Protein AF-A0AAV5LR51-F1 (afdb_monomer_lite)

InterPro domains:
  IPR000795 Translational (tr)-type GTP-binding domain [PF00009] (1-102)
  IPR027417 P-loop containing nucleoside triphosphate hydrolase [G3DSA:3.40.50.300] (1-124)
  IPR027417 P-loop containing nucleoside triphosphate hydrolase [SSF52540] (1-135)
  IPR050100 Translation factor GTPase superfamily members [PTHR23115] (1-149)

Structure (mmCIF, N/CA/C/O backbone):
data_AF-A0AAV5LR51-F1
#
_entry.id   AF-A0AAV5LR51-F1
#
loop_
_atom_site.group_PDB
_atom_site.id
_atom_site.type_symbol
_atom_site.label_atom_id
_atom_site.label_alt_id
_atom_site.label_comp_id
_atom_site.label_asym_id
_atom_sit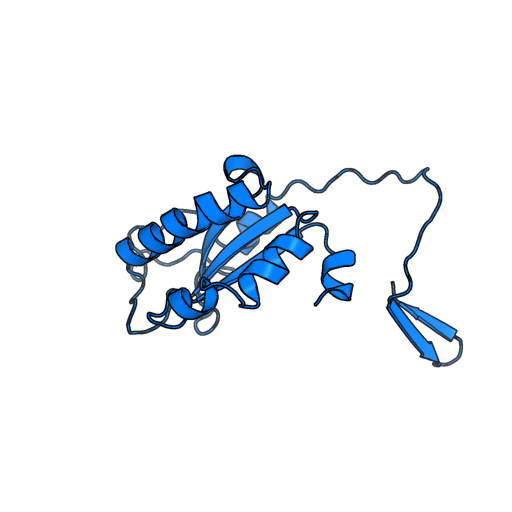e.label_entity_id
_atom_site.label_seq_id
_atom_site.pdbx_PDB_ins_code
_atom_site.Cartn_x
_atom_site.Cartn_y
_atom_site.Cartn_z
_atom_site.occupancy
_atom_site.B_iso_or_equiv
_atom_site.auth_seq_id
_atom_site.auth_comp_id
_atom_site.auth_asym_id
_atom_site.auth_atom_id
_atom_site.pdbx_PDB_model_num
ATOM 1 N N . MET A 1 1 ? 12.031 6.814 -0.847 1.00 62.34 1 MET A N 1
ATOM 2 C CA . MET A 1 1 ? 10.650 6.491 -1.272 1.00 62.34 1 MET A CA 1
ATOM 3 C C . MET A 1 1 ? 10.518 6.473 -2.787 1.00 62.34 1 MET A C 1
ATOM 5 O O . MET A 1 1 ? 10.089 5.462 -3.314 1.00 62.34 1 MET A O 1
ATOM 9 N N . ILE A 1 2 ? 10.929 7.540 -3.479 1.00 73.00 2 ILE A N 1
ATOM 10 C CA . ILE A 1 2 ? 10.751 7.682 -4.934 1.00 73.00 2 ILE A CA 1
ATOM 11 C C . ILE A 1 2 ? 11.507 6.607 -5.734 1.00 73.00 2 ILE A C 1
ATOM 13 O O . ILE A 1 2 ? 10.923 5.990 -6.614 1.00 73.00 2 ILE A O 1
ATOM 17 N N . SER A 1 3 ? 12.768 6.322 -5.392 1.00 75.69 3 SER A N 1
ATOM 18 C CA . SER A 1 3 ? 13.571 5.289 -6.070 1.00 75.69 3 SER A CA 1
ATOM 19 C C . SER A 1 3 ? 12.981 3.881 -5.939 1.00 75.69 3 SER A C 1
ATOM 21 O O . SER A 1 3 ? 12.883 3.170 -6.929 1.00 75.69 3 SER A O 1
ATOM 23 N N . GLY A 1 4 ? 12.524 3.499 -4.741 1.00 76.38 4 GLY A N 1
ATOM 24 C CA . GLY A 1 4 ? 11.875 2.201 -4.519 1.00 76.38 4 GLY A CA 1
ATOM 25 C C . GLY A 1 4 ? 10.492 2.100 -5.169 1.00 76.38 4 GLY A C 1
ATOM 26 O O . GLY A 1 4 ? 10.139 1.056 -5.705 1.00 76.38 4 GLY A O 1
ATOM 27 N N . ALA A 1 5 ? 9.726 3.196 -5.188 1.00 76.94 5 ALA A N 1
ATOM 28 C CA . ALA A 1 5 ? 8.444 3.247 -5.886 1.00 76.94 5 ALA A CA 1
ATOM 29 C C . ALA A 1 5 ? 8.607 3.100 -7.409 1.00 76.94 5 ALA A C 1
ATOM 31 O O . ALA A 1 5 ? 7.726 2.551 -8.051 1.00 76.94 5 ALA A O 1
ATOM 32 N N . ALA A 1 6 ? 9.734 3.536 -7.982 1.00 77.81 6 ALA A N 1
ATOM 33 C CA . ALA A 1 6 ? 9.997 3.417 -9.417 1.00 77.81 6 ALA A CA 1
ATOM 34 C C . ALA A 1 6 ? 10.245 1.972 -9.896 1.00 77.81 6 ALA A C 1
ATOM 36 O O . ALA A 1 6 ? 10.119 1.709 -11.089 1.00 77.81 6 ALA A O 1
ATOM 37 N N . GLN A 1 7 ? 10.603 1.050 -8.995 1.00 79.62 7 GLN A N 1
ATOM 38 C CA . GLN A 1 7 ? 10.816 -0.372 -9.311 1.00 79.62 7 GLN A CA 1
ATOM 39 C C . GLN A 1 7 ? 9.596 -1.247 -9.024 1.00 79.62 7 GLN A C 1
ATOM 41 O O . GLN A 1 7 ? 9.547 -2.402 -9.446 1.00 79.62 7 GLN A O 1
ATOM 46 N N . ALA A 1 8 ? 8.653 -0.737 -8.237 1.00 83.19 8 ALA A N 1
ATOM 47 C CA . ALA A 1 8 ? 7.482 -1.494 -7.852 1.00 83.19 8 ALA A CA 1
ATOM 48 C C . ALA A 1 8 ? 6.462 -1.497 -8.996 1.00 83.19 8 ALA A C 1
ATOM 50 O O . ALA A 1 8 ? 6.263 -0.486 -9.657 1.00 83.19 8 ALA A O 1
ATOM 51 N N . ASP A 1 9 ? 5.776 -2.622 -9.191 1.00 80.88 9 ASP A N 1
ATOM 52 C CA . ASP A 1 9 ? 4.563 -2.676 -10.019 1.00 80.88 9 ASP A CA 1
ATOM 53 C C . ASP A 1 9 ? 3.317 -2.333 -9.170 1.00 80.88 9 ASP A C 1
ATOM 55 O O . ASP A 1 9 ? 2.320 -1.795 -9.659 1.00 80.88 9 ASP A O 1
ATOM 59 N N . ILE A 1 10 ? 3.390 -2.624 -7.863 1.00 84.50 10 ILE A N 1
ATOM 60 C CA . ILE A 1 10 ? 2.302 -2.490 -6.889 1.00 84.50 10 ILE A CA 1
ATOM 61 C C . ILE A 1 10 ? 2.789 -1.671 -5.690 1.00 84.50 10 ILE A C 1
ATOM 63 O O . ILE A 1 10 ? 3.850 -1.940 -5.127 1.00 84.50 10 ILE A O 1
ATOM 67 N N . GLY A 1 11 ? 1.995 -0.688 -5.271 1.00 85.44 11 GLY A N 1
ATOM 68 C CA . GLY A 1 11 ? 2.228 0.127 -4.084 1.00 85.44 11 GLY A CA 1
ATOM 69 C C . GLY A 1 11 ? 1.221 -0.169 -2.974 1.00 85.44 11 GLY A C 1
ATOM 70 O O . GLY A 1 11 ? 0.066 -0.497 -3.233 1.00 85.44 11 GLY A O 1
ATOM 71 N N . VAL A 1 12 ? 1.643 0.003 -1.722 1.00 85.69 12 VAL A N 1
ATOM 72 C CA . VAL A 1 12 ? 0.761 -0.087 -0.550 1.00 85.69 12 VAL A CA 1
ATOM 73 C C . VAL A 1 12 ? 0.734 1.270 0.158 1.00 85.69 12 VAL A C 1
ATOM 75 O O . VAL A 1 12 ? 1.780 1.743 0.607 1.00 85.69 12 VAL A O 1
ATOM 78 N N . LEU A 1 13 ? -0.440 1.906 0.279 1.00 85.62 13 LEU A N 1
ATOM 79 C CA . LEU A 1 13 ? -0.634 2.989 1.250 1.00 85.62 13 LEU A CA 1
ATOM 80 C C . LEU A 1 13 ? -0.778 2.376 2.607 1.00 85.62 13 LEU A C 1
ATOM 82 O O . LEU A 1 13 ? -1.554 1.440 2.786 1.00 85.62 13 LEU A O 1
ATOM 86 N N . VAL A 1 14 ? -0.192 3.037 3.585 1.00 85.88 14 VAL A N 1
ATOM 87 C CA . VAL A 1 14 ? -0.594 2.830 4.961 1.00 85.88 14 VAL A CA 1
ATOM 88 C C . VAL A 1 14 ? -1.171 4.134 5.485 1.00 85.88 14 VAL A C 1
ATOM 90 O O . VAL A 1 14 ? -0.487 5.155 5.507 1.00 85.88 14 VAL A O 1
ATOM 93 N N . ILE A 1 15 ? -2.431 4.087 5.903 1.00 84.69 15 ILE A N 1
ATOM 94 C CA . ILE A 1 15 ? -3.175 5.207 6.476 1.00 84.69 15 ILE A CA 1
ATOM 95 C C . ILE A 1 15 ? -3.392 4.912 7.955 1.00 84.69 15 ILE A C 1
ATOM 97 O O . ILE A 1 15 ? -3.819 3.819 8.321 1.00 84.69 15 ILE A O 1
ATOM 101 N N . SER A 1 16 ? -3.099 5.874 8.826 1.00 85.50 16 SER A N 1
ATOM 102 C CA . SER A 1 16 ? -3.454 5.742 10.241 1.00 85.50 16 SER A CA 1
ATOM 103 C C . SER A 1 16 ? -4.952 5.977 10.423 1.00 85.50 16 SER A C 1
ATOM 105 O O . SER A 1 16 ? -5.464 6.968 9.908 1.00 85.50 16 SER A O 1
ATOM 107 N N . ALA A 1 17 ? -5.663 5.102 11.146 1.00 84.88 17 ALA A N 1
ATOM 108 C CA . ALA A 1 17 ? -7.067 5.349 11.491 1.00 84.88 17 ALA A CA 1
ATOM 109 C C . ALA A 1 17 ? -7.237 6.159 12.783 1.00 84.88 17 ALA A C 1
ATOM 111 O O . ALA A 1 17 ? -8.353 6.597 13.094 1.00 84.88 17 ALA A O 1
ATOM 112 N N . ARG A 1 18 ? -6.143 6.370 13.526 1.00 84.44 18 ARG A N 1
ATOM 113 C CA . ARG A 1 18 ? -6.132 7.131 14.774 1.00 84.44 18 ARG A CA 1
ATOM 114 C C . ARG A 1 18 ? -6.677 8.539 14.541 1.00 84.44 18 ARG A C 1
ATOM 116 O O . ARG A 1 18 ? -6.373 9.187 13.535 1.00 84.44 18 ARG A O 1
ATOM 123 N N . LYS A 1 19 ? -7.504 9.009 15.477 1.00 80.12 19 LYS A N 1
ATOM 124 C CA . LYS A 1 19 ? -8.023 10.384 15.457 1.00 80.12 19 LYS A CA 1
ATOM 125 C C . LYS A 1 19 ? -6.856 11.372 15.530 1.00 80.12 19 LYS A C 1
ATOM 127 O O . LYS A 1 19 ? -5.886 11.115 16.239 1.00 80.12 19 LYS A O 1
ATOM 132 N N . TRP A 1 20 ? -6.972 12.482 14.813 1.00 78.06 20 TRP A N 1
ATOM 133 C CA . TRP A 1 20 ? -5.951 13.508 14.579 1.00 78.06 20 TRP A CA 1
ATOM 134 C C . TRP A 1 20 ? -4.853 13.105 13.598 1.00 78.06 20 TRP A C 1
ATOM 136 O O . TRP A 1 20 ? -4.547 13.888 12.709 1.00 78.06 20 TRP A O 1
ATOM 146 N N . GLU A 1 21 ? -4.302 11.891 13.676 1.00 81.31 21 GLU A N 1
ATOM 147 C CA . GLU A 1 21 ? -3.287 11.451 12.703 1.00 81.31 21 GLU A CA 1
ATOM 148 C C . GLU A 1 21 ? -3.857 11.323 11.288 1.00 81.31 21 GLU A C 1
ATOM 150 O O . GLU A 1 21 ? -3.202 11.714 10.321 1.00 81.31 21 GLU A O 1
ATOM 155 N N . PHE A 1 22 ? -5.080 10.801 11.158 1.00 82.56 22 PHE A N 1
ATOM 156 C CA . PHE A 1 22 ? -5.763 10.735 9.870 1.00 82.56 22 PHE A CA 1
ATOM 157 C C . PHE A 1 22 ? -6.031 12.135 9.305 1.00 82.56 22 PHE A C 1
ATOM 159 O O . PHE A 1 22 ? -5.746 12.402 8.139 1.00 82.56 22 PHE A O 1
ATOM 166 N N . GLU A 1 23 ? -6.557 13.036 10.134 1.00 82.38 23 GLU A N 1
ATOM 167 C CA . GLU A 1 23 ? -6.907 14.398 9.740 1.00 82.38 23 GLU A CA 1
ATOM 168 C C . GLU A 1 23 ? -5.660 15.193 9.333 1.00 82.38 23 GLU A C 1
ATOM 170 O O . GLU A 1 23 ? -5.633 15.755 8.239 1.00 82.38 23 GLU A O 1
ATOM 175 N N . THR A 1 24 ? -4.586 15.137 10.127 1.00 80.25 24 THR A N 1
ATOM 176 C CA . THR A 1 24 ? -3.291 15.729 9.765 1.00 80.25 24 THR A CA 1
ATOM 177 C C . THR A 1 24 ? -2.727 15.090 8.496 1.00 80.25 24 THR A C 1
ATOM 179 O O . THR A 1 24 ? -2.230 15.793 7.627 1.00 80.25 24 THR A O 1
ATOM 182 N N . GLY A 1 25 ? -2.840 13.769 8.330 1.00 73.62 25 GLY A N 1
ATOM 183 C CA . GLY A 1 25 ? -2.387 13.065 7.128 1.00 73.62 25 GLY A CA 1
ATOM 184 C C . GLY A 1 25 ? -3.162 13.417 5.852 1.00 73.62 25 GLY A C 1
ATOM 185 O O . GLY A 1 25 ? -2.620 13.263 4.754 1.00 73.62 25 GLY A O 1
ATOM 186 N N . TYR A 1 26 ? -4.412 13.869 5.988 1.00 73.69 26 TYR A N 1
ATOM 187 C CA . TYR A 1 26 ? -5.321 14.211 4.891 1.00 73.69 26 TYR A CA 1
ATOM 188 C C . TYR A 1 26 ? -5.310 15.709 4.533 1.00 73.69 26 TYR A C 1
ATOM 190 O O . TYR A 1 26 ? -5.629 16.081 3.397 1.00 73.69 26 TYR A O 1
ATOM 198 N N . GLU A 1 27 ? -4.942 16.576 5.478 1.00 74.12 27 GLU A N 1
ATOM 199 C CA . GLU A 1 27 ? -4.903 18.026 5.291 1.00 74.12 27 GLU A CA 1
ATOM 200 C C . GLU A 1 27 ? -3.936 18.488 4.178 1.00 74.12 27 GLU A C 1
ATOM 202 O O . GLU A 1 27 ? -3.003 17.800 3.747 1.00 74.12 27 GLU A O 1
ATOM 207 N N . ARG A 1 28 ? -4.212 19.681 3.628 1.00 55.94 28 ARG A N 1
ATOM 208 C CA . ARG A 1 28 ? -3.473 20.260 2.494 1.00 55.94 28 ARG A CA 1
ATOM 209 C C . ARG A 1 28 ? -2.020 20.544 2.894 1.00 55.94 28 ARG A C 1
ATOM 211 O O . ARG A 1 28 ? -1.771 21.471 3.650 1.00 55.94 28 ARG A O 1
ATOM 218 N N . GLY A 1 29 ? -1.081 19.802 2.301 1.00 57.03 29 GLY A N 1
ATOM 219 C CA . GLY A 1 29 ? 0.366 20.029 2.446 1.00 57.03 29 GLY A CA 1
ATOM 220 C C . GLY A 1 29 ? 1.160 18.845 3.004 1.00 57.03 29 GLY A C 1
ATOM 221 O O . GLY A 1 29 ? 2.339 19.005 3.293 1.00 57.03 29 GLY A O 1
ATOM 222 N N . VAL A 1 30 ? 0.536 17.673 3.166 1.00 66.38 30 VAL A N 1
ATOM 223 C CA . VAL A 1 30 ? 1.142 16.529 3.868 1.00 66.38 30 VAL A CA 1
ATOM 224 C C . VAL A 1 30 ? 1.541 15.387 2.922 1.00 66.38 30 VAL A C 1
ATOM 226 O O . VAL A 1 30 ? 0.936 15.189 1.863 1.00 66.38 30 VAL A O 1
ATOM 229 N N . GLN A 1 31 ? 2.560 14.624 3.344 1.00 71.44 3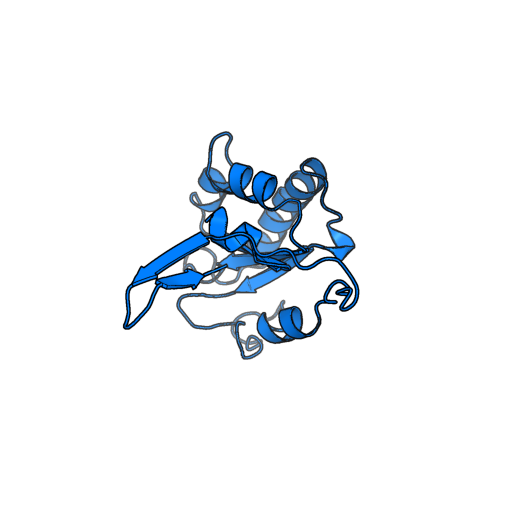1 GLN A N 1
ATOM 230 C CA . GLN A 1 31 ? 3.202 13.483 2.670 1.00 71.44 31 GLN A CA 1
ATOM 231 C C . GLN A 1 31 ? 2.239 12.576 1.892 1.00 71.44 31 GLN A C 1
ATOM 233 O O . GLN A 1 31 ? 2.535 12.175 0.772 1.00 71.44 31 GLN A O 1
ATOM 238 N N . THR A 1 32 ? 1.072 12.255 2.458 1.00 73.31 32 THR A N 1
ATOM 239 C CA . THR A 1 32 ? 0.109 11.318 1.862 1.00 73.31 32 THR A CA 1
ATOM 240 C C . THR A 1 32 ? -0.359 11.769 0.483 1.00 73.31 32 THR A C 1
ATOM 242 O O . THR A 1 32 ? -0.463 10.951 -0.429 1.00 73.31 32 THR A O 1
ATOM 245 N N . ARG A 1 33 ? -0.617 13.072 0.299 1.00 74.44 33 ARG A N 1
ATOM 246 C CA . ARG A 1 33 ? -1.096 13.580 -0.992 1.00 74.44 33 ARG A CA 1
ATOM 247 C C . ARG A 1 33 ? -0.009 13.525 -2.052 1.00 74.44 33 ARG A C 1
ATOM 249 O O . ARG A 1 33 ? -0.273 13.118 -3.180 1.00 74.44 33 ARG A O 1
ATOM 256 N N . GLU A 1 34 ? 1.202 13.905 -1.666 1.00 77.19 34 GLU A N 1
ATOM 257 C CA . GLU A 1 34 ? 2.364 13.876 -2.544 1.00 77.19 34 GLU A CA 1
ATOM 258 C C . GLU A 1 34 ? 2.703 12.437 -2.950 1.00 77.19 34 GLU A C 1
ATOM 260 O O . GLU A 1 34 ? 2.860 12.151 -4.133 1.00 77.19 34 GLU A O 1
ATOM 265 N N . HIS A 1 35 ? 2.704 11.498 -2.003 1.00 78.94 35 HIS A N 1
ATOM 266 C CA . HIS A 1 35 ? 2.971 10.090 -2.287 1.00 78.94 35 HIS A CA 1
ATOM 267 C C . HIS A 1 35 ? 1.931 9.463 -3.207 1.00 78.94 35 HIS A C 1
ATOM 269 O O . HIS A 1 35 ? 2.306 8.740 -4.123 1.00 78.94 35 HIS A O 1
ATOM 275 N N . VAL A 1 36 ? 0.641 9.743 -2.999 1.00 79.25 36 VAL A N 1
ATOM 276 C CA . VAL A 1 36 ? -0.422 9.248 -3.887 1.00 79.25 36 VAL A CA 1
ATOM 277 C C . VAL A 1 36 ? -0.271 9.832 -5.290 1.00 79.25 36 VAL A C 1
ATOM 279 O O . VAL A 1 36 ? -0.516 9.147 -6.275 1.00 79.25 36 VAL A O 1
ATOM 282 N N . GLN A 1 37 ? 0.160 11.085 -5.418 1.00 78.25 37 GLN A N 1
ATOM 283 C CA . GLN A 1 37 ? 0.379 11.678 -6.733 1.00 78.25 37 GLN A CA 1
ATOM 284 C C . GLN A 1 37 ? 1.623 11.113 -7.435 1.00 78.25 37 GLN A C 1
ATOM 286 O O . GLN A 1 37 ? 1.594 10.891 -8.645 1.00 78.25 37 GLN A O 1
ATOM 291 N N . LEU A 1 38 ? 2.691 10.839 -6.685 1.00 76.75 38 LEU A N 1
ATOM 292 C CA . LEU A 1 38 ? 3.918 10.225 -7.199 1.00 76.75 38 LEU A CA 1
ATOM 293 C C . LEU A 1 38 ? 3.729 8.742 -7.548 1.00 76.75 38 LEU A C 1
ATOM 295 O O . LEU A 1 38 ? 4.303 8.261 -8.518 1.00 76.75 38 LEU A O 1
ATOM 299 N N . ALA A 1 39 ? 2.892 8.025 -6.798 1.00 74.12 39 ALA A N 1
ATOM 300 C CA . ALA A 1 39 ? 2.610 6.604 -6.986 1.00 74.12 39 ALA A CA 1
ATOM 301 C C . ALA A 1 39 ? 1.523 6.328 -8.041 1.00 74.12 39 ALA A C 1
ATOM 303 O O . ALA A 1 39 ? 0.994 5.218 -8.094 1.00 74.12 39 ALA A O 1
ATOM 304 N N . LYS A 1 40 ? 1.155 7.316 -8.872 1.00 71.94 40 LYS A N 1
ATOM 305 C CA . LYS A 1 40 ? 0.044 7.221 -9.840 1.00 71.94 40 LYS A CA 1
ATOM 306 C C . LYS A 1 40 ? 0.167 6.053 -10.820 1.00 71.94 40 LYS A C 1
ATOM 308 O O . LYS A 1 40 ? -0.839 5.559 -11.317 1.00 71.94 40 LYS A O 1
ATOM 313 N N . THR A 1 41 ? 1.391 5.629 -11.104 1.00 67.38 41 THR A N 1
ATOM 314 C CA . THR A 1 41 ? 1.690 4.529 -12.024 1.00 67.38 41 THR A CA 1
ATOM 315 C C . THR A 1 41 ? 1.641 3.149 -11.368 1.00 67.38 41 THR A C 1
ATOM 317 O O . THR A 1 41 ? 1.749 2.159 -12.082 1.00 67.38 41 THR A O 1
ATOM 320 N N . LEU A 1 42 ? 1.486 3.067 -10.042 1.00 71.75 42 LEU A N 1
ATOM 321 C CA . LEU A 1 42 ? 1.466 1.813 -9.288 1.00 71.75 42 LEU A CA 1
ATOM 322 C C . LEU A 1 42 ? 0.032 1.311 -9.092 1.00 71.75 42 LEU A C 1
ATOM 324 O O . LEU A 1 42 ? -0.850 2.091 -8.727 1.00 71.75 42 LEU A O 1
ATOM 328 N N . GLY A 1 43 ? -0.195 0.004 -9.260 1.00 63.81 43 GLY A N 1
ATOM 329 C CA . GLY A 1 43 ? -1.430 -0.640 -8.790 1.00 63.81 43 GLY A CA 1
ATOM 330 C C . GLY A 1 43 ? -1.470 -0.581 -7.264 1.00 63.81 43 GLY A C 1
ATOM 331 O O . GLY A 1 43 ? -0.450 -0.837 -6.630 1.00 63.81 43 GLY A O 1
ATOM 332 N N . TYR A 1 44 ? -2.581 -0.176 -6.647 1.00 69.25 44 TYR A N 1
ATOM 333 C CA . TYR A 1 44 ? -2.536 0.306 -5.270 1.00 69.25 44 TYR A CA 1
ATOM 334 C C . TYR A 1 44 ? -3.369 -0.491 -4.270 1.00 69.25 44 TYR A C 1
ATOM 336 O O . TYR A 1 44 ? -4.501 -0.896 -4.509 1.00 69.25 44 TYR A O 1
ATOM 344 N N . LEU A 1 45 ? -2.825 -0.663 -3.074 1.00 61.50 45 LEU A N 1
ATOM 345 C CA . LEU A 1 45 ? -3.533 -1.241 -1.944 1.00 61.50 45 LEU A CA 1
ATOM 346 C C . LEU A 1 45 ? -3.567 -0.233 -0.801 1.00 61.50 45 LEU A C 1
ATOM 348 O O . LEU A 1 45 ? -2.519 0.237 -0.380 1.00 61.50 45 LEU A O 1
ATOM 352 N N . SER A 1 46 ? -4.743 0.109 -0.282 1.00 70.31 46 SER A N 1
ATOM 353 C CA . SER A 1 46 ? -4.862 1.033 0.846 1.00 70.31 46 SER A CA 1
ATOM 354 C C . SER A 1 46 ? -5.086 0.259 2.137 1.00 70.31 46 SER A C 1
ATOM 356 O O . SER A 1 46 ? -6.125 -0.360 2.338 1.00 70.31 46 SER A O 1
ATOM 358 N N . CYS A 1 47 ? -4.131 0.321 3.051 1.00 67.25 47 CYS A N 1
ATOM 359 C CA . CYS A 1 47 ? -4.199 -0.369 4.330 1.00 67.25 47 CYS A CA 1
ATOM 360 C C . CYS A 1 47 ? -4.422 0.625 5.477 1.00 67.25 47 CYS A C 1
ATOM 362 O O . CYS A 1 47 ? -3.632 1.549 5.658 1.00 67.25 47 CYS A O 1
ATOM 364 N N . ASN A 1 48 ? -5.463 0.420 6.282 1.00 75.50 48 ASN A N 1
ATOM 365 C CA . ASN A 1 48 ? -5.792 1.267 7.430 1.00 75.50 48 ASN A CA 1
ATOM 366 C C . ASN A 1 48 ? -5.264 0.644 8.730 1.00 75.50 48 ASN A C 1
ATOM 368 O O . ASN A 1 48 ? -5.576 -0.510 9.015 1.00 75.50 48 ASN A O 1
ATOM 372 N N . LYS A 1 49 ? -4.524 1.407 9.544 1.00 76.44 49 LYS A N 1
ATOM 373 C CA . LYS A 1 49 ? -4.108 1.016 10.904 1.00 76.44 49 LYS A CA 1
ATOM 374 C C . LYS A 1 49 ? -5.260 1.229 11.883 1.00 76.44 49 LYS A C 1
ATOM 376 O O . LYS A 1 49 ? -5.491 2.361 12.301 1.00 76.44 49 LYS A O 1
ATOM 381 N N . VAL A 1 50 ? -6.001 0.175 12.210 1.00 77.38 50 VAL A N 1
ATOM 382 C CA . VAL A 1 50 ? -7.222 0.245 13.050 1.00 77.38 50 VAL A CA 1
ATOM 383 C C . VAL A 1 50 ? -7.030 -0.305 14.469 1.00 77.38 50 VAL A C 1
ATOM 385 O O . VAL A 1 50 ? -7.991 -0.445 15.224 1.00 77.38 50 VAL A O 1
ATOM 388 N N . ASP A 1 51 ? -5.787 -0.607 14.829 1.00 70.69 51 ASP A N 1
ATOM 389 C CA . ASP A 1 51 ? -5.371 -1.219 16.089 1.00 70.69 51 ASP A CA 1
ATOM 390 C C . ASP A 1 51 ? -5.215 -0.250 17.257 1.00 70.69 51 ASP A C 1
ATOM 392 O O . ASP A 1 51 ? -5.003 -0.687 18.387 1.00 70.69 51 ASP A O 1
ATOM 396 N N . ASP A 1 52 ? -5.325 1.052 17.007 1.00 77.06 52 ASP A N 1
ATOM 397 C CA . ASP A 1 52 ? -5.223 2.038 18.072 1.00 77.06 52 ASP A CA 1
ATOM 398 C C . ASP A 1 52 ? -6.374 1.866 19.094 1.00 77.06 52 ASP A C 1
ATOM 400 O O . ASP A 1 52 ? -7.537 1.721 18.688 1.00 77.06 52 ASP A O 1
ATOM 404 N N . PRO A 1 53 ? -6.094 1.942 20.413 1.00 72.62 53 PRO A N 1
ATOM 405 C CA . PRO A 1 53 ? -7.106 1.814 21.467 1.00 72.62 53 PRO A CA 1
ATOM 406 C C . PRO A 1 53 ? -8.254 2.829 21.371 1.00 72.62 53 PRO A C 1
ATOM 408 O O . PRO A 1 53 ? -9.316 2.633 21.957 1.00 72.62 53 PRO A O 1
ATOM 411 N N . THR A 1 54 ? -8.056 3.941 20.656 1.00 74.12 54 THR A N 1
ATOM 412 C CA . THR A 1 54 ? -9.102 4.946 20.419 1.00 74.12 54 THR A CA 1
ATOM 413 C C . THR A 1 54 ? -10.067 4.563 19.294 1.00 74.12 54 THR A C 1
ATOM 415 O O . THR A 1 54 ? -11.155 5.136 19.211 1.00 74.12 54 THR A O 1
ATOM 418 N N . VAL A 1 55 ? -9.685 3.616 18.431 1.00 77.06 55 VAL A N 1
ATOM 419 C CA . VAL A 1 55 ? -10.464 3.155 17.272 1.00 77.06 55 VAL A CA 1
ATOM 420 C C . VAL A 1 55 ? -11.071 1.777 17.530 1.00 77.06 55 VAL A C 1
ATOM 422 O O . VAL A 1 55 ? -12.189 1.540 17.080 1.00 77.06 55 VAL A O 1
ATOM 425 N N . ASN A 1 56 ? -10.382 0.896 18.270 1.00 82.25 56 ASN A N 1
ATOM 426 C CA . ASN A 1 56 ? -10.860 -0.438 18.670 1.00 82.25 56 ASN A CA 1
ATOM 427 C C . ASN A 1 56 ? -11.515 -1.228 17.524 1.00 82.25 56 ASN A C 1
ATOM 429 O O . ASN A 1 56 ? -12.593 -1.792 17.700 1.00 82.25 56 ASN A O 1
ATOM 433 N N . TRP A 1 57 ? -10.898 -1.242 16.336 1.00 81.75 57 TRP A N 1
ATOM 434 C CA . TRP A 1 57 ? -11.459 -1.930 15.164 1.00 81.75 57 TRP A CA 1
ATOM 435 C C . TRP A 1 57 ? -12.896 -1.489 14.809 1.00 81.75 57 TRP A C 1
ATOM 437 O O . TRP A 1 57 ? -13.687 -2.277 14.292 1.00 81.75 57 TRP A O 1
ATOM 447 N N . SER A 1 58 ? -13.257 -0.229 15.079 1.00 85.38 58 SER A N 1
ATOM 448 C CA . SER A 1 58 ? -14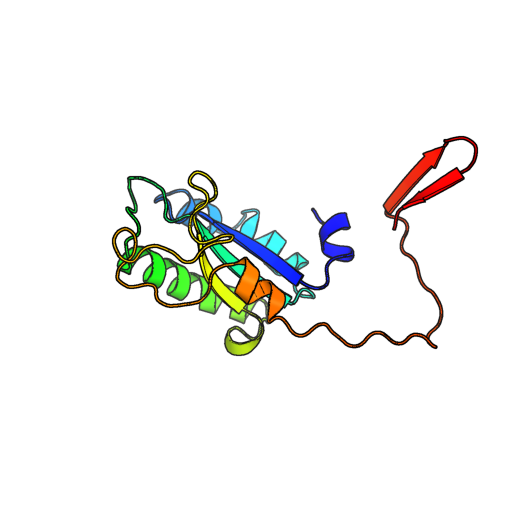.584 0.307 14.765 1.00 85.38 58 SER A CA 1
ATOM 449 C C . SER A 1 58 ? -14.827 0.373 13.257 1.00 85.38 58 SER A C 1
ATOM 451 O O . SER A 1 58 ? -14.064 0.997 12.512 1.00 85.38 58 SER A O 1
ATOM 453 N N . LYS A 1 59 ? -15.946 -0.222 12.825 1.00 86.75 59 LYS A N 1
ATOM 454 C CA . LYS A 1 59 ? -16.414 -0.167 11.436 1.00 86.75 59 LYS A CA 1
ATOM 455 C C . LYS A 1 59 ? -16.726 1.263 11.000 1.00 86.75 59 LYS A C 1
ATOM 457 O O . LYS A 1 59 ? -16.356 1.667 9.908 1.00 86.75 59 LYS A O 1
ATOM 462 N N . GLU A 1 60 ? -17.348 2.048 11.875 1.00 88.56 60 GLU A N 1
ATOM 463 C CA . GLU A 1 60 ? -17.762 3.423 11.573 1.00 88.56 60 GLU A CA 1
ATOM 464 C C . GLU A 1 60 ? -16.566 4.290 11.170 1.00 88.56 60 GLU A C 1
ATOM 466 O O . GLU A 1 60 ? -16.633 5.047 10.204 1.00 88.56 60 GLU A O 1
ATOM 471 N N . ARG A 1 61 ? -15.439 4.138 11.878 1.00 86.62 61 ARG A N 1
ATOM 472 C CA . ARG A 1 61 ? -14.210 4.873 11.565 1.00 86.62 61 ARG A CA 1
ATOM 473 C C . ARG A 1 61 ? -13.570 4.389 10.267 1.00 86.62 61 ARG A C 1
ATOM 475 O O . ARG A 1 61 ? -13.038 5.203 9.518 1.00 86.62 61 ARG A O 1
ATOM 482 N N . TYR A 1 62 ? -13.608 3.085 10.002 1.00 87.56 62 TYR A N 1
ATOM 483 C CA . TYR A 1 62 ? -13.122 2.527 8.741 1.00 87.56 62 TYR A CA 1
ATOM 484 C C . TYR A 1 62 ? -13.920 3.076 7.548 1.00 87.56 62 TYR A C 1
ATOM 486 O O . T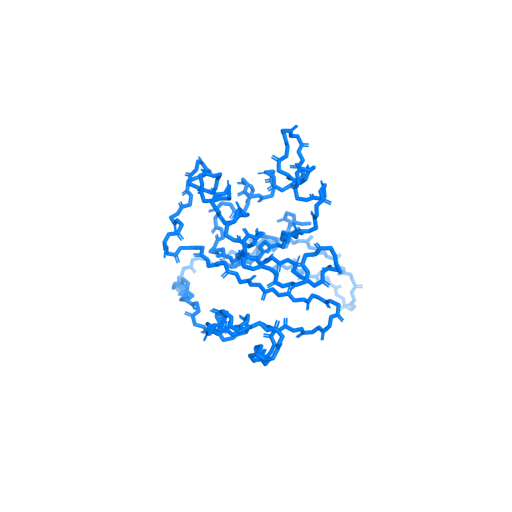YR A 1 62 ? -13.316 3.619 6.621 1.00 87.56 62 TYR A O 1
ATOM 494 N N . ASP A 1 63 ? -15.253 3.030 7.626 1.00 88.88 63 ASP A N 1
ATOM 495 C CA . ASP A 1 63 ? -16.163 3.517 6.583 1.00 88.88 63 ASP A CA 1
ATOM 496 C C . ASP A 1 63 ? -15.993 5.038 6.359 1.00 88.88 63 ASP A C 1
ATOM 498 O O . ASP A 1 63 ? -16.017 5.523 5.225 1.00 88.88 63 ASP A O 1
ATOM 502 N N . GLU A 1 64 ? -15.758 5.812 7.429 1.00 88.62 64 GLU A N 1
ATOM 503 C CA . GLU A 1 64 ? -15.466 7.251 7.346 1.00 88.62 64 GLU A CA 1
ATOM 504 C C . GLU A 1 64 ? -14.182 7.536 6.546 1.00 88.62 64 GLU A C 1
ATOM 506 O O . GLU A 1 64 ? -14.160 8.415 5.676 1.00 88.62 64 GLU A O 1
ATOM 511 N N . ILE A 1 65 ? -13.108 6.796 6.837 1.00 87.19 65 ILE A N 1
ATOM 512 C CA . ILE A 1 65 ? -11.811 6.946 6.167 1.00 87.19 65 ILE A CA 1
ATOM 513 C C . ILE A 1 65 ? -11.930 6.554 4.699 1.00 87.19 65 ILE A C 1
ATOM 515 O O . ILE A 1 65 ? -11.464 7.291 3.828 1.00 87.19 65 ILE A O 1
ATOM 519 N N . GLU A 1 66 ? -12.577 5.426 4.413 1.00 86.88 66 GLU A N 1
ATOM 520 C CA . GLU A 1 66 ? -12.809 4.965 3.047 1.00 86.88 66 GLU A CA 1
ATOM 521 C C . GLU A 1 66 ? -13.584 6.021 2.241 1.00 86.88 66 GLU A C 1
ATOM 523 O O . GLU A 1 66 ? -13.134 6.453 1.176 1.00 86.88 66 GLU A O 1
ATOM 528 N N . SER A 1 67 ? -14.684 6.537 2.795 1.00 88.50 67 SER A N 1
ATOM 529 C CA . SER A 1 67 ? -15.511 7.569 2.160 1.00 88.50 67 SER A CA 1
ATOM 530 C C . SER A 1 67 ? -14.738 8.858 1.850 1.00 88.50 67 SER A C 1
ATOM 532 O O . SER A 1 67 ? -14.939 9.464 0.797 1.00 88.50 67 SER A O 1
ATOM 534 N N . LYS A 1 68 ? -13.800 9.267 2.715 1.00 86.94 68 LYS A N 1
ATOM 535 C CA . LYS A 1 68 ? -12.936 10.440 2.481 1.00 86.94 68 LYS A CA 1
ATOM 536 C C . LYS A 1 68 ? -11.808 10.168 1.480 1.00 86.94 68 LYS A C 1
ATOM 538 O O . LYS A 1 68 ? -11.436 11.062 0.717 1.00 86.94 68 LYS A O 1
ATOM 543 N N . MET A 1 69 ? -11.277 8.948 1.441 1.00 84.88 69 MET A N 1
ATOM 544 C CA . MET A 1 69 ? -10.163 8.576 0.561 1.00 84.88 69 MET A CA 1
ATOM 545 C C . MET A 1 69 ? -10.597 8.286 -0.878 1.00 84.88 69 MET A C 1
ATOM 547 O O . MET A 1 69 ? -9.850 8.599 -1.808 1.00 84.88 69 MET A O 1
ATOM 551 N N . ILE A 1 70 ? -11.799 7.743 -1.094 1.00 87.00 70 ILE A N 1
ATOM 552 C CA . ILE A 1 70 ? -12.315 7.435 -2.438 1.00 87.00 70 ILE A CA 1
ATOM 553 C C . ILE A 1 70 ? -12.316 8.678 -3.359 1.00 87.00 70 ILE A C 1
ATOM 555 O O . ILE A 1 70 ? -11.776 8.586 -4.467 1.00 87.00 70 ILE A O 1
ATOM 559 N N . PRO A 1 71 ? -12.870 9.846 -2.962 1.00 86.62 71 PRO A N 1
ATOM 560 C CA . PRO A 1 71 ? -12.824 11.062 -3.772 1.00 86.62 71 PRO A CA 1
ATOM 561 C C . PR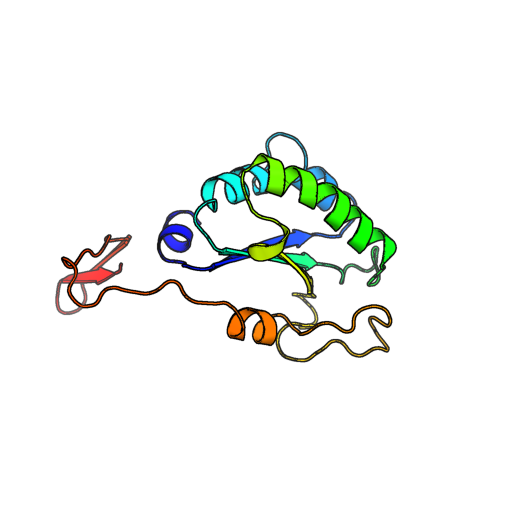O A 1 71 ? -11.398 11.540 -4.033 1.00 86.62 71 PRO A C 1
ATOM 563 O O . PRO A 1 71 ? -11.100 11.999 -5.134 1.00 86.62 71 PRO A O 1
ATOM 566 N N . PHE A 1 72 ? -10.515 11.406 -3.041 1.00 83.00 72 PHE A N 1
ATOM 567 C CA . PHE A 1 72 ? -9.125 11.826 -3.154 1.00 83.00 72 PHE A CA 1
ATOM 568 C C . PHE A 1 72 ? -8.370 10.996 -4.203 1.00 83.00 72 PHE A C 1
ATOM 570 O O . PHE A 1 72 ? -7.813 11.557 -5.147 1.00 83.00 72 PHE A O 1
ATOM 577 N N . LEU A 1 73 ? -8.446 9.667 -4.119 1.00 83.44 73 LEU A N 1
ATOM 578 C CA . LEU A 1 73 ? -7.828 8.757 -5.089 1.00 83.44 73 LEU A CA 1
ATOM 579 C C . LEU A 1 73 ? -8.426 8.933 -6.490 1.00 83.44 73 LEU A C 1
ATOM 581 O O . LEU A 1 73 ? -7.697 8.983 -7.482 1.00 83.44 73 LEU A O 1
ATOM 585 N N . ARG A 1 74 ? -9.748 9.123 -6.580 1.00 85.44 74 ARG A N 1
ATOM 586 C CA . ARG A 1 74 ? -10.415 9.411 -7.854 1.00 85.44 74 ARG A CA 1
ATOM 587 C C . ARG A 1 74 ? -9.917 10.722 -8.470 1.00 85.44 74 A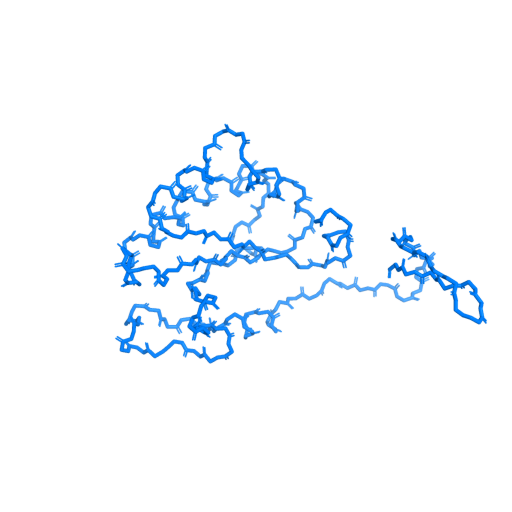RG A C 1
ATOM 589 O O . ARG A 1 74 ? -9.673 10.760 -9.672 1.00 85.44 74 ARG A O 1
ATOM 596 N N . SER A 1 75 ? -9.727 11.771 -7.666 1.00 83.25 75 SER A N 1
ATOM 597 C CA . SER A 1 75 ? -9.213 13.065 -8.139 1.00 83.25 75 SER A CA 1
ATOM 598 C C . SER A 1 75 ? -7.777 12.982 -8.668 1.00 83.25 75 SER A C 1
ATOM 600 O O . SER A 1 75 ? -7.443 13.659 -9.636 1.00 83.25 75 SER A O 1
ATOM 602 N N . SER A 1 76 ? -6.956 12.090 -8.107 1.00 79.94 76 SER A N 1
ATOM 603 C CA . SER A 1 76 ? -5.596 11.830 -8.594 1.00 79.94 76 SER A CA 1
ATOM 604 C C . SER A 1 76 ? -5.561 10.992 -9.883 1.00 79.94 76 SER A C 1
ATOM 606 O O . SER A 1 76 ? -4.528 10.941 -10.559 1.00 79.94 76 SER A O 1
ATOM 608 N N . GLY A 1 77 ? -6.691 10.399 -10.287 1.00 79.81 77 GLY A N 1
ATOM 609 C CA . GLY A 1 77 ? -6.852 9.656 -11.540 1.00 79.81 77 GLY A CA 1
ATOM 610 C C . GLY A 1 77 ? -6.794 8.133 -11.407 1.00 79.81 77 GLY A C 1
ATOM 611 O O . GLY A 1 77 ? -6.581 7.466 -12.414 1.00 79.81 77 GLY A O 1
ATOM 612 N N . TYR A 1 78 ? -6.972 7.585 -10.201 1.00 81.06 78 TYR A N 1
ATOM 613 C CA . TYR A 1 78 ? -7.038 6.137 -9.980 1.00 81.06 78 TYR A CA 1
ATOM 614 C C . TYR A 1 78 ? -8.428 5.573 -10.276 1.00 81.06 78 TYR A C 1
ATOM 616 O O . TYR A 1 78 ? -9.449 6.176 -9.917 1.00 81.06 78 TYR A O 1
ATOM 624 N N . ASN A 1 79 ? -8.485 4.362 -10.837 1.00 81.88 79 ASN A N 1
ATOM 625 C CA . ASN A 1 79 ? -9.733 3.617 -10.918 1.00 81.88 79 ASN A CA 1
ATOM 626 C C . ASN A 1 79 ? -9.974 2.856 -9.610 1.00 81.88 79 ASN A C 1
ATOM 628 O O . ASN A 1 79 ? -9.621 1.689 -9.467 1.00 81.88 79 ASN A O 1
ATOM 632 N N . VAL A 1 80 ? -10.625 3.525 -8.659 1.00 80.12 80 VAL A N 1
ATOM 633 C CA . VAL A 1 80 ? -10.837 3.033 -7.286 1.00 80.12 80 VAL A CA 1
ATOM 634 C C . VAL A 1 80 ? -11.464 1.634 -7.216 1.00 80.12 80 VAL A C 1
ATOM 636 O O . VAL A 1 80 ? -11.199 0.897 -6.281 1.00 80.12 80 VAL A O 1
ATOM 639 N N . LYS A 1 81 ? -12.282 1.234 -8.197 1.00 77.81 81 LYS A N 1
ATOM 640 C CA . LYS A 1 81 ? -12.916 -0.095 -8.186 1.00 77.81 81 LYS A CA 1
ATOM 641 C C . LYS A 1 81 ? -11.974 -1.232 -8.577 1.00 77.81 81 LYS A C 1
ATOM 643 O O . LYS A 1 81 ? -12.227 -2.370 -8.199 1.00 77.81 81 LYS A O 1
ATOM 648 N N . LYS A 1 82 ? -10.964 -0.943 -9.398 1.00 78.25 82 LYS A N 1
ATOM 649 C CA . LYS A 1 82 ? -10.066 -1.953 -9.968 1.00 78.25 82 LYS A CA 1
ATOM 650 C C . LYS A 1 82 ? -8.706 -1.937 -9.281 1.00 78.25 82 LYS A C 1
ATOM 652 O O . LYS A 1 82 ? -8.190 -2.988 -8.922 1.00 78.25 82 LYS A O 1
ATOM 657 N N . ASP A 1 83 ? -8.176 -0.739 -9.070 1.00 78.00 83 ASP A N 1
ATOM 658 C CA . ASP A 1 83 ? -6.776 -0.524 -8.714 1.00 78.00 83 ASP A CA 1
ATOM 659 C C . ASP A 1 83 ? -6.593 -0.180 -7.237 1.00 78.00 83 ASP A C 1
ATOM 661 O O . ASP A 1 83 ? -5.479 0.135 -6.841 1.00 78.00 83 ASP A O 1
ATOM 665 N N . VAL A 1 84 ? -7.671 -0.161 -6.443 1.00 84.19 84 VAL A N 1
ATOM 666 C CA . VAL A 1 84 ? -7.633 0.148 -5.012 1.00 84.19 84 VAL A CA 1
ATOM 667 C C . VAL A 1 84 ? -8.445 -0.889 -4.253 1.00 84.19 84 VAL A C 1
ATOM 669 O O . VAL A 1 84 ? -9.617 -1.115 -4.545 1.00 84.19 84 VAL A O 1
ATOM 672 N N . LYS A 1 85 ? -7.838 -1.493 -3.233 1.00 86.12 85 LYS A N 1
ATOM 673 C CA . LYS A 1 85 ? -8.559 -2.264 -2.213 1.00 86.12 85 LYS A CA 1
ATOM 674 C C . LYS A 1 85 ? -8.226 -1.712 -0.839 1.00 86.12 85 LYS A C 1
ATOM 676 O O . LYS A 1 85 ? -7.051 -1.499 -0.541 1.00 86.12 85 LYS A O 1
ATOM 681 N N . PHE A 1 86 ? -9.251 -1.485 -0.026 1.00 87.62 86 PHE A N 1
ATOM 682 C CA . PHE A 1 86 ? -9.098 -1.043 1.354 1.00 87.62 86 PHE A CA 1
ATOM 683 C C . PHE A 1 86 ? -9.037 -2.251 2.285 1.00 87.62 86 PHE A C 1
ATOM 685 O O . PHE A 1 86 ? -9.891 -3.123 2.196 1.00 87.62 86 PHE A O 1
ATOM 692 N N . LEU A 1 87 ? -8.059 -2.315 3.190 1.00 88.31 87 LEU A N 1
ATOM 693 C CA . LEU A 1 87 ? -7.955 -3.387 4.185 1.00 88.31 87 LEU A CA 1
ATOM 694 C C . LEU A 1 87 ? -7.676 -2.826 5.584 1.00 88.31 87 LEU A C 1
ATOM 696 O O . LEU A 1 87 ? -6.770 -2.006 5.734 1.00 88.31 87 LEU A O 1
ATOM 700 N N . PRO A 1 88 ? -8.387 -3.277 6.630 1.00 88.44 88 PRO A N 1
ATOM 701 C CA . PRO A 1 88 ? -8.022 -2.998 8.006 1.00 88.44 88 PRO A CA 1
ATOM 702 C C . PRO A 1 88 ? -6.858 -3.910 8.406 1.00 88.44 88 PRO A C 1
ATOM 704 O O . PRO A 1 88 ? -6.971 -5.133 8.343 1.00 88.44 88 PRO A O 1
ATOM 707 N N . ILE A 1 89 ? -5.731 -3.336 8.814 1.00 88.25 89 ILE A N 1
ATOM 708 C CA . ILE A 1 89 ? -4.551 -4.082 9.265 1.00 88.25 89 ILE A CA 1
ATOM 709 C C . ILE A 1 89 ? -4.045 -3.537 10.602 1.00 88.25 89 ILE A C 1
ATOM 711 O O . ILE A 1 89 ? -4.312 -2.394 10.970 1.00 88.25 89 ILE A O 1
ATOM 715 N N . SER A 1 90 ? -3.260 -4.349 11.307 1.00 84.88 90 SER A N 1
ATOM 716 C CA . SER A 1 90 ? -2.464 -3.906 12.453 1.00 84.88 90 SER A CA 1
ATOM 717 C C . SER A 1 90 ? -1.003 -4.234 12.214 1.00 84.88 90 SER A C 1
ATOM 719 O O . SER A 1 90 ? -0.630 -5.404 12.126 1.00 84.88 90 SER A O 1
ATOM 721 N N . GLY A 1 91 ? -0.169 -3.198 12.141 1.00 80.81 91 GLY A N 1
ATOM 722 C CA . GLY A 1 91 ? 1.279 -3.381 12.068 1.00 80.81 91 GLY A CA 1
ATOM 723 C C . GLY A 1 91 ? 1.875 -3.845 13.399 1.00 80.81 91 GLY A C 1
ATOM 724 O O . GLY A 1 91 ? 2.846 -4.592 13.391 1.00 80.81 91 GLY A O 1
ATOM 725 N N . LEU A 1 92 ? 1.284 -3.432 14.529 1.00 81.50 92 LEU A N 1
ATOM 726 C CA . LEU A 1 92 ? 1.798 -3.745 15.862 1.00 81.50 92 LEU A CA 1
ATOM 727 C C . LEU A 1 92 ? 1.479 -5.183 16.288 1.00 81.50 92 LEU A C 1
ATOM 729 O O . LEU A 1 92 ? 2.355 -5.891 16.774 1.00 81.50 92 LEU A O 1
ATOM 733 N N . LEU A 1 93 ? 0.229 -5.616 16.102 1.00 80.75 93 LEU A N 1
ATOM 734 C CA . LEU A 1 93 ? -0.252 -6.930 16.540 1.00 80.75 93 LEU A CA 1
ATOM 735 C C . LEU A 1 93 ? -0.086 -8.018 15.478 1.00 80.75 93 LEU A C 1
ATOM 737 O O . LEU A 1 93 ? -0.318 -9.191 15.757 1.00 80.75 93 LEU A O 1
ATOM 741 N N . GLY A 1 94 ? 0.270 -7.659 14.245 1.00 81.44 94 GLY A N 1
ATOM 742 C CA . GLY A 1 94 ? 0.361 -8.640 13.166 1.00 81.44 94 GLY A CA 1
ATOM 743 C C . GLY A 1 94 ? -0.971 -8.958 12.478 1.00 81.44 94 GLY A C 1
ATOM 744 O O . GLY A 1 94 ? -1.021 -9.819 11.596 1.00 81.44 94 GLY A O 1
ATOM 745 N N . SER A 1 95 ? -2.066 -8.318 12.893 1.00 84.19 95 SER A N 1
ATOM 746 C CA . SER A 1 95 ? -3.422 -8.724 12.522 1.00 84.19 95 SER A CA 1
ATOM 747 C C . SER A 1 95 ? -3.753 -8.400 11.061 1.00 84.19 95 SER A C 1
ATOM 749 O O . SER A 1 95 ? -3.436 -7.322 10.556 1.00 84.19 95 SER A O 1
ATOM 751 N N . ASN A 1 96 ? -4.435 -9.339 10.397 1.00 83.75 96 ASN A N 1
ATOM 752 C CA . ASN A 1 96 ? -4.830 -9.290 8.983 1.00 83.75 96 ASN A CA 1
ATOM 753 C C . ASN A 1 96 ? -3.686 -9.223 7.955 1.00 83.75 96 ASN A C 1
ATOM 755 O O . ASN A 1 96 ? -3.926 -8.895 6.792 1.00 83.75 96 ASN A O 1
ATOM 759 N N . MET A 1 97 ? -2.446 -9.528 8.353 1.00 82.81 97 MET A N 1
ATOM 760 C CA . MET A 1 97 ? -1.312 -9.550 7.423 1.00 82.81 97 MET A CA 1
ATOM 761 C C . MET A 1 97 ? -1.186 -10.900 6.710 1.00 82.81 97 MET A C 1
ATOM 763 O O . MET A 1 97 ? -1.412 -10.993 5.504 1.00 82.81 97 MET A O 1
ATOM 767 N N . LYS A 1 98 ? -0.875 -11.958 7.468 1.00 83.38 98 LYS A N 1
ATOM 768 C CA . LYS A 1 98 ? -0.715 -13.327 6.948 1.00 83.38 98 LYS A CA 1
ATOM 769 C C . LYS A 1 98 ? -1.958 -14.178 7.177 1.00 83.38 98 LYS A C 1
ATOM 771 O O . LYS A 1 98 ? -2.412 -14.876 6.277 1.00 83.38 98 LYS A O 1
ATOM 776 N N . THR A 1 99 ? -2.503 -14.131 8.386 1.00 83.06 99 THR A N 1
ATOM 777 C CA . THR A 1 99 ? -3.722 -14.844 8.763 1.00 83.06 99 THR A CA 1
ATOM 778 C C . THR A 1 99 ? -4.914 -13.903 8.681 1.00 83.06 99 THR A C 1
ATOM 780 O O . THR A 1 99 ? -4.779 -12.688 8.851 1.00 83.06 99 THR A O 1
ATOM 783 N N . ARG A 1 100 ? -6.091 -14.464 8.394 1.00 80.81 100 ARG A N 1
ATOM 784 C CA . ARG A 1 100 ? -7.339 -13.701 8.459 1.00 80.81 100 ARG A CA 1
ATOM 785 C C . ARG A 1 100 ? -7.580 -13.238 9.891 1.00 80.81 100 ARG A C 1
ATOM 787 O O . ARG A 1 100 ? -7.163 -13.903 10.837 1.00 80.81 100 ARG A O 1
ATOM 794 N N . LEU A 1 101 ? -8.247 -12.097 10.023 1.00 81.81 101 LEU A N 1
ATOM 795 C CA . LEU A 1 101 ? -8.711 -11.614 11.317 1.00 81.81 101 LEU A CA 1
ATOM 796 C C . LEU A 1 101 ? -9.666 -12.615 11.955 1.00 81.81 101 LEU A C 1
ATOM 798 O O . LEU A 1 101 ? -10.599 -13.097 11.309 1.00 81.81 101 LEU A O 1
ATOM 802 N N . ASP A 1 102 ? -9.457 -12.870 13.242 1.00 80.38 102 ASP A N 1
ATOM 803 C CA . ASP A 1 102 ? -10.454 -13.552 14.045 1.00 80.38 102 ASP A CA 1
ATOM 804 C C . ASP A 1 102 ? -11.694 -12.669 14.187 1.00 80.38 102 ASP A C 1
ATOM 806 O O . ASP A 1 102 ? -11.618 -11.475 14.499 1.00 80.38 102 ASP A O 1
ATOM 810 N N . LYS A 1 103 ? -12.864 -13.285 14.008 1.00 78.81 103 LYS A N 1
ATOM 811 C CA . LYS A 1 103 ? -14.162 -12.604 14.127 1.00 78.81 103 LYS A CA 1
ATOM 812 C C . LYS A 1 103 ? -14.418 -12.039 15.525 1.00 78.81 103 LYS A C 1
ATOM 814 O O . LYS A 1 103 ? -15.268 -11.170 15.675 1.00 78.81 103 LYS A O 1
ATOM 819 N N . SER A 1 104 ? -13.698 -12.524 16.537 1.00 78.88 104 SER A N 1
ATOM 820 C CA . SER A 1 104 ? -13.735 -11.982 17.897 1.00 78.88 104 SER A CA 1
ATOM 821 C C . SER A 1 104 ? -13.166 -10.564 17.982 1.00 78.88 104 SER A C 1
ATOM 823 O O . SER A 1 104 ? -13.624 -9.783 18.808 1.00 78.88 104 SER A O 1
ATOM 825 N N . ILE A 1 105 ? -12.195 -10.227 17.129 1.00 78.56 105 ILE A N 1
ATOM 826 C CA . ILE A 1 105 ? -11.540 -8.914 17.088 1.00 78.56 105 ILE A CA 1
ATOM 827 C C . ILE A 1 105 ? -12.305 -7.984 16.149 1.00 78.56 105 ILE A C 1
ATOM 829 O O . ILE A 1 105 ? -12.561 -6.828 16.473 1.00 78.56 105 ILE A O 1
ATOM 833 N N . CYS A 1 106 ? -12.679 -8.499 14.977 1.00 81.56 106 CYS A N 1
ATOM 834 C CA . CYS A 1 106 ? -13.351 -7.726 13.946 1.00 81.56 106 CYS A CA 1
ATOM 835 C C . CYS A 1 106 ? -14.517 -8.534 13.353 1.00 81.56 106 CYS A C 1
ATOM 837 O O . CYS A 1 106 ? -14.335 -9.255 12.371 1.00 81.56 106 CYS A O 1
ATOM 839 N N . PRO A 1 107 ? -15.728 -8.445 13.931 1.00 82.81 107 PRO A N 1
ATOM 840 C CA . PRO A 1 107 ? -16.863 -9.262 13.496 1.00 82.81 107 PRO A CA 1
ATOM 841 C C . PRO A 1 107 ? -17.411 -8.853 12.121 1.00 82.81 107 PRO A C 1
ATOM 843 O O . PRO A 1 107 ? -18.094 -9.638 11.465 1.00 82.81 107 PRO A O 1
ATOM 846 N N . TRP A 1 108 ? -17.124 -7.626 11.680 1.00 86.12 108 TRP A N 1
ATOM 847 C CA . TRP A 1 108 ? -17.622 -7.068 10.424 1.00 86.12 108 TRP A CA 1
ATOM 848 C C . TRP A 1 108 ? -16.711 -7.339 9.220 1.00 86.12 108 TRP A C 1
ATOM 850 O O . TRP A 1 108 ? -17.180 -7.233 8.087 1.00 86.12 108 TRP A O 1
ATOM 860 N N . TRP A 1 109 ? -15.446 -7.714 9.431 1.00 84.44 109 TRP A N 1
ATOM 861 C CA . TRP A 1 109 ? -14.506 -8.003 8.348 1.00 84.44 109 TRP A CA 1
ATOM 862 C C . TRP A 1 109 ? -14.509 -9.494 8.002 1.00 84.44 109 TRP A C 1
ATOM 864 O O . TRP A 1 109 ? -14.155 -10.334 8.826 1.00 84.44 109 TRP A O 1
ATOM 874 N N . ASN A 1 110 ? -14.889 -9.833 6.768 1.00 82.31 110 ASN A N 1
ATOM 875 C CA . ASN A 1 110 ? -14.854 -11.213 6.259 1.00 82.31 110 ASN A CA 1
ATOM 876 C C . ASN A 1 110 ? -13.920 -11.387 5.051 1.00 82.31 110 ASN A C 1
ATOM 878 O O . ASN A 1 110 ? -13.765 -12.501 4.543 1.00 82.31 110 ASN A O 1
ATOM 882 N N . ASP A 1 111 ? -13.305 -10.297 4.602 1.00 84.12 111 ASP A N 1
ATOM 883 C CA . ASP A 1 111 ? -12.480 -10.262 3.405 1.00 84.12 111 ASP A CA 1
ATOM 884 C C . ASP A 1 111 ? -11.074 -10.847 3.643 1.00 84.12 111 ASP A C 1
ATOM 886 O O . ASP A 1 111 ? -10.656 -11.061 4.791 1.00 84.12 111 ASP A O 1
ATOM 890 N N . PRO A 1 112 ? -10.327 -11.166 2.566 1.00 86.31 112 PRO A N 1
ATOM 891 C CA . PRO A 1 112 ? -9.014 -11.789 2.679 1.00 86.31 112 PRO A CA 1
ATOM 892 C C . PRO A 1 112 ? -7.994 -10.900 3.404 1.00 86.31 112 PRO A C 1
ATOM 894 O O . PRO A 1 112 ? -8.119 -9.677 3.444 1.00 86.31 112 PRO A O 1
ATOM 897 N N . CYS A 1 113 ? -6.955 -11.530 3.952 1.00 87.69 113 CYS A N 1
ATOM 898 C CA . CYS A 1 113 ? -5.814 -10.822 4.527 1.00 87.69 113 CYS A CA 1
ATOM 899 C C . CYS A 1 113 ? -4.931 -10.199 3.436 1.00 87.69 113 CYS A C 1
ATOM 901 O O . CYS A 1 113 ? -5.014 -10.566 2.260 1.00 87.69 113 CYS A O 1
ATOM 903 N N . LEU A 1 114 ? -4.045 -9.293 3.854 1.00 86.81 114 LEU A N 1
ATOM 904 C CA . LEU A 1 114 ? -3.128 -8.552 2.986 1.00 86.81 114 LEU A CA 1
ATOM 905 C C . LEU A 1 114 ? -2.399 -9.450 1.978 1.00 86.81 114 LEU A C 1
ATOM 907 O O . LEU A 1 114 ? -2.395 -9.147 0.790 1.00 86.81 114 LEU A O 1
ATOM 911 N N . PHE A 1 115 ? -1.820 -10.563 2.430 1.00 87.19 115 PHE A N 1
ATOM 912 C CA . PHE A 1 115 ? -1.024 -11.427 1.552 1.00 87.19 115 PHE A CA 1
ATOM 913 C C . PHE A 1 115 ? -1.868 -12.120 0.486 1.00 87.19 115 PHE A C 1
ATOM 915 O O . PHE A 1 115 ? -1.488 -12.106 -0.676 1.00 87.19 115 PHE A O 1
ATOM 922 N N . ILE A 1 116 ? -3.059 -12.616 0.837 1.00 87.75 116 ILE A N 1
ATOM 923 C CA . ILE A 1 116 ? -3.967 -13.218 -0.154 1.00 87.75 116 ILE A CA 1
ATOM 924 C C . ILE A 1 116 ? -4.385 -12.177 -1.195 1.00 87.75 116 ILE A C 1
ATOM 926 O O . ILE A 1 116 ? -4.542 -12.498 -2.371 1.00 87.75 116 ILE A O 1
ATOM 930 N N . VAL A 1 117 ? -4.581 -10.925 -0.774 1.00 87.12 117 VAL A N 1
ATOM 931 C CA . VAL A 1 117 ? -4.918 -9.860 -1.716 1.00 87.12 117 VAL A CA 1
ATOM 932 C C . VAL A 1 117 ? -3.750 -9.537 -2.641 1.00 87.12 117 VAL A C 1
ATOM 934 O O . VAL A 1 117 ? -4.004 -9.352 -3.826 1.00 87.12 117 VAL A O 1
ATOM 937 N N . LEU A 1 118 ? -2.515 -9.503 -2.130 1.00 86.50 118 LEU A N 1
ATOM 938 C CA . LEU A 1 118 ? -1.305 -9.294 -2.932 1.00 86.50 118 LEU A CA 1
ATOM 939 C C . LEU A 1 118 ? -1.069 -10.436 -3.928 1.00 86.50 118 LEU A C 1
ATOM 941 O O . LEU A 1 118 ? -0.797 -10.167 -5.094 1.00 86.50 118 LEU A O 1
ATOM 945 N N . ASP A 1 119 ? -1.254 -11.686 -3.502 1.00 87.31 119 ASP A N 1
ATOM 946 C CA . ASP A 1 119 ? -1.123 -12.869 -4.363 1.00 87.31 119 ASP A CA 1
ATOM 947 C C . ASP A 1 119 ? -2.169 -12.888 -5.491 1.00 87.31 119 ASP A C 1
ATOM 949 O O . ASP A 1 119 ? -1.939 -13.449 -6.559 1.00 87.31 119 ASP A O 1
ATOM 953 N N . ALA A 1 120 ? -3.328 -12.265 -5.262 1.00 86.50 120 ALA A N 1
ATOM 954 C CA . ALA A 1 120 ? -4.404 -12.157 -6.242 1.00 86.50 120 ALA A CA 1
ATOM 955 C C . ALA A 1 120 ? -4.254 -10.963 -7.204 1.00 86.50 120 ALA A C 1
ATOM 957 O O . ALA A 1 120 ? -5.140 -10.755 -8.037 1.00 86.50 120 ALA A O 1
ATOM 958 N N . VAL A 1 121 ? -3.205 -10.139 -7.080 1.00 84.31 121 VAL A N 1
ATOM 959 C CA . VAL A 1 121 ? -3.006 -9.002 -7.988 1.00 84.31 121 VAL A CA 1
ATOM 960 C C . VAL A 1 121 ? -2.500 -9.490 -9.342 1.00 84.31 121 VAL A C 1
ATOM 962 O O . VAL A 1 121 ? -1.540 -10.250 -9.441 1.00 84.31 121 VAL A O 1
ATOM 965 N N . GLU A 1 122 ? -3.135 -9.008 -10.407 1.00 81.12 122 GLU A N 1
ATOM 966 C CA . GLU A 1 122 ? -2.685 -9.256 -11.773 1.00 81.12 122 GLU A CA 1
ATOM 967 C C . GLU A 1 122 ? -1.405 -8.466 -12.059 1.00 81.12 122 GLU A C 1
ATOM 969 O O . GLU A 1 122 ? -1.373 -7.238 -11.967 1.00 81.12 122 GLU A O 1
ATOM 974 N N . ILE A 1 123 ? -0.343 -9.180 -12.427 1.00 79.81 123 ILE A N 1
ATOM 975 C CA . ILE A 1 123 ? 0.941 -8.576 -12.781 1.00 79.81 123 ILE A CA 1
ATOM 976 C C . ILE A 1 123 ? 0.873 -8.116 -14.247 1.00 79.81 123 ILE A C 1
ATOM 978 O O . ILE A 1 123 ? 0.448 -8.899 -15.105 1.00 79.81 123 ILE A O 1
ATOM 982 N N . PRO A 1 124 ? 1.298 -6.880 -14.574 1.00 80.25 124 PRO A N 1
ATOM 983 C CA . PRO A 1 124 ? 1.347 -6.425 -15.957 1.00 80.25 124 PRO A CA 1
ATOM 984 C C . PRO A 1 124 ? 2.273 -7.322 -16.803 1.00 80.25 124 PRO A C 1
ATOM 986 O O . PRO A 1 124 ? 3.333 -7.748 -16.332 1.00 80.25 124 PRO A O 1
ATOM 989 N N . PRO A 1 125 ? 1.902 -7.624 -18.060 1.00 83.44 125 PRO A N 1
ATOM 990 C CA . PRO A 1 125 ? 2.695 -8.495 -18.918 1.00 83.44 125 PRO A CA 1
ATOM 991 C C . PRO A 1 125 ? 4.054 -7.857 -19.224 1.00 83.44 125 PRO A C 1
ATOM 993 O O . PRO A 1 125 ? 4.140 -6.683 -19.586 1.00 83.44 125 PRO A O 1
ATOM 996 N N . ARG A 1 126 ? 5.123 -8.648 -19.108 1.00 85.31 126 ARG A N 1
ATOM 997 C CA . ARG A 1 126 ? 6.494 -8.227 -19.427 1.00 85.31 126 ARG A CA 1
ATOM 998 C C . ARG A 1 126 ? 6.886 -8.760 -20.803 1.00 85.31 126 ARG A C 1
ATOM 1000 O O . ARG A 1 126 ? 6.657 -9.934 -21.082 1.00 85.31 126 ARG A O 1
ATOM 1007 N N . ASP A 1 127 ? 7.476 -7.915 -21.649 1.00 89.44 127 ASP A N 1
ATOM 1008 C CA . ASP A 1 127 ? 7.960 -8.310 -22.978 1.00 89.44 127 ASP A CA 1
ATOM 1009 C C . ASP A 1 127 ? 9.425 -8.786 -22.907 1.00 89.44 127 ASP A C 1
ATOM 1011 O O . ASP A 1 127 ? 10.324 -7.957 -22.748 1.00 89.44 127 ASP A O 1
ATOM 1015 N N . PRO A 1 128 ? 9.702 -10.098 -23.045 1.00 89.00 128 PRO A N 1
ATOM 1016 C CA . PRO A 1 128 ? 11.063 -10.626 -22.989 1.00 89.00 128 PRO A CA 1
ATOM 1017 C C . PRO A 1 128 ? 11.885 -10.337 -24.253 1.00 89.00 128 PRO A C 1
ATOM 1019 O O . PRO A 1 128 ? 13.096 -10.543 -24.239 1.00 89.00 128 PRO A O 1
ATOM 1022 N N . LYS A 1 129 ? 11.255 -9.909 -25.357 1.00 93.69 129 LYS A N 1
ATOM 1023 C CA . LYS A 1 129 ? 11.935 -9.605 -26.629 1.00 93.69 129 LYS A CA 1
ATOM 1024 C C . LYS A 1 129 ? 12.188 -8.109 -26.824 1.00 93.69 129 LYS A C 1
ATOM 1026 O O . LYS A 1 129 ? 12.849 -7.730 -27.791 1.00 93.69 129 LYS A O 1
ATOM 1031 N N . GLY A 1 130 ? 11.668 -7.272 -25.930 1.00 92.12 130 GLY A N 1
ATOM 1032 C CA . GLY A 1 130 ? 11.882 -5.833 -25.957 1.00 92.12 130 GLY A CA 1
ATOM 1033 C C . GLY A 1 130 ? 13.349 -5.443 -25.715 1.00 92.12 130 GLY A C 1
ATOM 1034 O O . GLY A 1 130 ? 14.143 -6.240 -25.210 1.00 92.12 130 GLY A O 1
ATOM 1035 N N . PRO A 1 131 ? 13.740 -4.201 -26.053 1.00 93.81 131 PRO A N 1
ATOM 1036 C CA . PRO A 1 131 ? 15.076 -3.702 -25.755 1.00 93.81 131 PRO A CA 1
ATOM 1037 C C . PRO A 1 131 ? 15.306 -3.657 -24.241 1.00 93.81 131 PRO A C 1
ATOM 1039 O O . PRO A 1 131 ? 14.503 -3.087 -23.498 1.00 93.81 131 PRO A O 1
ATOM 1042 N N . PHE A 1 132 ? 16.428 -4.218 -23.792 1.00 91.44 132 PHE A N 1
ATOM 1043 C CA . PHE A 1 132 ? 16.807 -4.216 -22.383 1.00 91.44 132 PHE A CA 1
ATOM 1044 C C . PHE A 1 132 ? 17.013 -2.785 -21.863 1.00 91.44 132 PHE A C 1
ATOM 1046 O O . PHE A 1 132 ? 17.728 -1.983 -22.468 1.00 91.44 132 PHE A O 1
ATOM 1053 N N . ARG A 1 133 ? 16.390 -2.469 -20.724 1.00 90.25 133 ARG A N 1
ATOM 1054 C CA . ARG A 1 133 ? 16.541 -1.201 -20.001 1.00 90.25 133 ARG A CA 1
ATOM 1055 C C . ARG A 1 133 ? 16.649 -1.503 -18.510 1.00 90.25 133 ARG A C 1
ATOM 1057 O O . ARG A 1 133 ? 15.791 -2.195 -17.975 1.00 90.25 133 ARG A O 1
ATOM 1064 N N . MET A 1 134 ? 17.669 -0.956 -17.854 1.00 88.88 134 MET A N 1
ATOM 1065 C CA . MET A 1 134 ? 17.889 -1.101 -16.412 1.00 88.88 134 MET A CA 1
ATOM 1066 C C . MET A 1 134 ? 18.254 0.265 -15.814 1.00 88.88 134 MET A C 1
ATOM 1068 O O . MET A 1 134 ? 19.376 0.736 -16.017 1.00 88.88 134 MET A O 1
ATOM 1072 N N . PRO A 1 135 ? 17.316 0.942 -15.130 1.00 89.00 135 PRO A N 1
ATOM 1073 C CA . PRO A 1 135 ? 17.610 2.158 -14.377 1.00 89.00 135 PRO A CA 1
ATOM 1074 C C . PRO A 1 135 ? 18.570 1.844 -13.224 1.00 89.00 135 PRO A C 1
ATOM 1076 O O . PRO A 1 135 ? 18.320 0.920 -12.466 1.00 89.00 135 PRO A O 1
ATOM 1079 N N . ILE A 1 136 ? 19.659 2.599 -13.072 1.00 89.81 136 ILE A N 1
ATOM 1080 C CA . ILE A 1 136 ? 20.621 2.382 -11.978 1.00 89.81 136 ILE A CA 1
ATOM 1081 C C . ILE A 1 136 ? 20.200 3.218 -10.768 1.00 89.81 136 ILE A C 1
ATOM 1083 O O . ILE A 1 136 ? 20.070 4.438 -10.875 1.00 89.81 136 ILE A O 1
ATOM 1087 N N . ILE A 1 137 ? 20.024 2.565 -9.622 1.00 88.00 137 ILE A N 1
ATOM 1088 C CA . ILE A 1 137 ? 19.657 3.191 -8.345 1.00 88.00 137 ILE A CA 1
ATOM 1089 C C . ILE A 1 137 ? 20.873 3.381 -7.452 1.00 88.00 137 ILE A C 1
ATOM 1091 O O . ILE A 1 137 ? 21.001 4.422 -6.811 1.00 88.00 137 ILE A O 1
ATOM 1095 N N . ASP A 1 138 ? 21.758 2.389 -7.405 1.00 89.75 138 ASP A N 1
ATOM 1096 C CA . ASP A 1 138 ? 22.924 2.428 -6.532 1.00 89.75 138 ASP A CA 1
ATOM 1097 C C . ASP A 1 138 ? 24.112 1.686 -7.153 1.00 89.75 138 ASP A C 1
ATOM 1099 O O . ASP A 1 138 ? 23.960 0.870 -8.068 1.00 89.75 138 ASP A O 1
ATOM 1103 N N . LYS A 1 139 ? 25.315 1.987 -6.666 1.00 93.25 139 LYS A N 1
ATOM 1104 C CA . LYS A 1 139 ? 26.550 1.323 -7.074 1.00 93.25 139 LYS A CA 1
ATOM 1105 C C . LYS A 1 139 ? 27.490 1.164 -5.891 1.00 93.25 139 LYS A C 1
ATOM 1107 O O . LYS A 1 139 ? 27.705 2.097 -5.120 1.00 93.25 139 LYS A O 1
ATOM 1112 N N . PHE A 1 140 ? 28.159 0.025 -5.824 1.00 94.69 140 PHE A N 1
ATOM 1113 C CA . PHE A 1 140 ? 29.235 -0.188 -4.865 1.00 94.69 140 PHE A CA 1
ATOM 1114 C C . PHE A 1 140 ? 30.371 -0.996 -5.488 1.00 94.69 140 PHE A C 1
ATOM 1116 O O . PHE A 1 140 ? 30.258 -1.526 -6.596 1.00 94.69 140 PHE A O 1
ATOM 1123 N N . LYS A 1 141 ? 31.512 -1.023 -4.799 1.00 94.44 141 LYS A N 1
ATOM 1124 C CA . LYS A 1 141 ? 32.678 -1.797 -5.219 1.00 94.44 141 LYS A CA 1
ATOM 1125 C C . LYS A 1 141 ? 32.904 -2.942 -4.252 1.00 94.44 141 LYS A C 1
ATOM 1127 O O . LYS A 1 141 ? 33.188 -2.699 -3.085 1.00 94.44 141 LYS A O 1
ATOM 1132 N N . ASP A 1 142 ? 32.826 -4.154 -4.772 1.00 89.62 142 ASP A N 1
ATOM 1133 C CA . ASP A 1 142 ? 33.206 -5.378 -4.079 1.00 89.62 142 ASP A CA 1
ATOM 1134 C C . ASP A 1 142 ? 33.751 -6.352 -5.125 1.00 89.62 142 ASP A C 1
ATOM 1136 O O . ASP A 1 142 ? 33.018 -6.772 -6.017 1.00 89.62 142 ASP A O 1
ATOM 1140 N N . MET A 1 143 ? 35.069 -6.587 -5.103 1.00 86.81 143 MET A N 1
ATOM 1141 C CA . MET A 1 143 ? 35.792 -7.399 -6.103 1.00 86.81 143 MET A CA 1
ATOM 1142 C C . MET A 1 143 ? 35.430 -7.069 -7.575 1.00 86.81 143 MET A C 1
ATOM 1144 O O . MET A 1 143 ? 35.506 -7.916 -8.461 1.00 86.81 143 MET A O 1
ATOM 1148 N N . GLY A 1 144 ? 35.031 -5.821 -7.846 1.00 93.31 144 GLY A N 1
ATOM 1149 C CA . GLY A 1 144 ? 34.449 -5.377 -9.114 1.00 93.31 144 GLY A CA 1
ATOM 1150 C C . GLY A 1 144 ? 33.543 -4.155 -8.923 1.00 93.31 144 GLY A C 1
ATOM 1151 O O . GLY A 1 144 ? 33.414 -3.643 -7.812 1.00 93.31 144 GLY A O 1
ATOM 1152 N N . THR A 1 145 ? 32.935 -3.656 -10.005 1.00 94.00 145 THR A N 1
ATOM 1153 C CA . THR A 1 145 ? 31.878 -2.627 -9.920 1.00 94.00 145 THR A CA 1
ATOM 1154 C C . THR A 1 145 ? 30.523 -3.319 -9.959 1.00 94.00 145 THR A C 1
ATOM 1156 O O . THR A 1 145 ? 30.187 -3.935 -10.968 1.00 94.00 145 THR A O 1
ATOM 1159 N N . VAL A 1 146 ? 29.750 -3.194 -8.884 1.00 93.38 146 VAL A N 1
ATOM 1160 C CA . VAL A 1 146 ? 28.393 -3.736 -8.774 1.00 93.38 146 VAL A CA 1
ATOM 1161 C C . VAL A 1 146 ? 27.397 -2.586 -8.901 1.00 93.38 146 VAL A C 1
ATOM 1163 O O . VAL A 1 146 ? 27.575 -1.536 -8.281 1.00 93.38 146 VAL A O 1
ATOM 1166 N N . VAL A 1 147 ? 26.358 -2.771 -9.718 1.00 92.00 147 VAL A N 1
ATOM 1167 C CA . VAL A 1 147 ? 25.263 -1.807 -9.901 1.00 92.00 147 VAL A CA 1
ATOM 1168 C C . VAL A 1 147 ? 23.933 -2.463 -9.554 1.00 92.00 147 VAL A C 1
ATOM 1170 O O . VAL A 1 147 ? 23.707 -3.624 -9.887 1.00 92.00 147 VAL A O 1
ATOM 1173 N N . MET A 1 148 ? 23.066 -1.716 -8.877 1.00 88.31 148 MET A N 1
ATOM 1174 C CA . MET A 1 148 ? 21.727 -2.145 -8.478 1.00 88.31 148 MET A CA 1
ATOM 1175 C C . MET A 1 148 ? 20.690 -1.277 -9.178 1.00 88.31 148 MET A C 1
ATOM 1177 O O . MET A 1 148 ? 20.887 -0.068 -9.330 1.00 88.31 148 MET A O 1
ATOM 1181 N N . GLY A 1 149 ? 19.600 -1.900 -9.608 1.00 84.50 149 GLY A N 1
ATOM 1182 C CA . GLY A 1 149 ? 18.556 -1.304 -10.431 1.00 84.50 149 GLY A CA 1
ATOM 1183 C C . GLY A 1 149 ? 17.344 -2.202 -10.532 1.00 84.50 149 GLY A C 1
ATOM 1184 O O . GLY A 1 149 ? 17.467 -3.382 -10.138 1.00 84.50 149 GLY A O 1
#

Secondary structure (DSSP, 8-state):
-HHHHTT-SEEEEEEE-STTHHHHHHSTT-HHHHHHHHTTTSEEEEEEE--STTTTT-HHHHHHHHHHHHHHHHHHT--HHHHEEEEEE-TTT-TTTSSPPPTTT-TT--SPPHHHHHHTSPPPPP-TTSPP-----EEEESSSEEEE-

Organism: NCBI:txid152421

pLDDT: mean 82.01, std 7.28, range [55.94, 94.69]

Sequence (149 aa):
MISGAAQADIGVLVISARKWEFETGYERGVQTREHVQLAKTLGYLSCNKVDDPTVNWSKERYDEIESKMIPFLRSSGYNVKKDVKFLPISGLLGSNMKTRLDKSICPWWNDPCLFIVLDAVEIPPRDPKGPFRMPIIDKFKDMGTVVMG

Radius of gyration: 18.1 Å; chains: 1; bounding box: 54×35×48 Å

Foldseek 3Di:
DLLVLVPAQAEEAEAELDPPSNCVCLDPPHPNLVVLLSNVNHQYEYEYAQPDPVRQLPPVSQVVSCVSVVVSNVVSPDPCVQRYDYYYAHPVVRALAQDDHDCVRHVPDPDHGPVVVVVPDDGPDDDPPDDDDDDFDDWDDDVHIDTDD